Protein AF-U2KR41-F1 (afdb_monomer_lite)

Structure (mmCIF, N/CA/C/O backbone):
data_AF-U2KR41-F1
#
_entry.id   AF-U2KR41-F1
#
loop_
_atom_site.group_PDB
_atom_site.id
_atom_site.type_symbol
_atom_site.label_atom_id
_atom_site.label_alt_id
_atom_site.label_comp_id
_atom_site.label_asym_id
_atom_site.label_entity_id
_atom_site.label_seq_id
_atom_site.pdbx_PDB_ins_code
_atom_site.Cartn_x
_atom_site.Cartn_y
_atom_site.Cartn_z
_atom_site.occupancy
_atom_site.B_iso_or_equiv
_atom_site.auth_seq_id
_atom_site.auth_comp_id
_atom_site.auth_asym_id
_atom_site.auth_atom_id
_atom_site.pdbx_PDB_model_num
ATOM 1 N N . MET A 1 1 ? -25.789 33.180 9.108 1.00 56.44 1 MET A N 1
ATOM 2 C CA . MET A 1 1 ? -25.434 31.740 9.186 1.00 56.44 1 MET A CA 1
ATOM 3 C C . MET A 1 1 ? -26.001 31.156 10.478 1.00 56.44 1 MET A C 1
ATOM 5 O O . MET A 1 1 ? -25.656 31.653 11.543 1.00 56.44 1 MET A O 1
ATOM 9 N N . ASN A 1 2 ? -26.913 30.181 10.396 1.00 76.81 2 ASN A N 1
ATOM 10 C CA . ASN A 1 2 ? -27.717 29.727 11.545 1.00 76.81 2 ASN A CA 1
ATOM 11 C C . ASN A 1 2 ? -26.875 28.940 12.569 1.00 76.81 2 ASN A C 1
ATOM 13 O O . ASN A 1 2 ? -25.966 28.201 12.190 1.00 76.81 2 ASN A O 1
ATOM 17 N N . SER A 1 3 ? -27.207 29.056 13.859 1.00 78.88 3 SER A N 1
ATOM 18 C CA . SER A 1 3 ? -26.474 28.442 14.986 1.00 78.88 3 SER A CA 1
ATOM 19 C C . SER A 1 3 ? -26.302 26.921 14.864 1.00 78.88 3 SER A C 1
ATOM 21 O O . SER A 1 3 ? -25.253 26.387 15.220 1.00 78.88 3 SER A O 1
ATOM 23 N N . ARG A 1 4 ? -27.288 26.227 14.279 1.00 77.62 4 ARG A N 1
ATOM 24 C CA . ARG A 1 4 ? -27.205 24.788 13.968 1.00 77.62 4 ARG A CA 1
ATOM 25 C C . ARG A 1 4 ? -26.111 24.460 12.949 1.00 77.62 4 ARG A C 1
ATOM 27 O O . ARG A 1 4 ? -25.365 23.516 13.170 1.00 77.62 4 ARG A O 1
ATOM 34 N N . LYS A 1 5 ? -25.969 25.267 11.889 1.00 78.00 5 LYS A N 1
ATOM 35 C CA . LYS A 1 5 ? -24.927 25.074 10.864 1.00 78.00 5 LYS A CA 1
ATOM 36 C C . LYS A 1 5 ? -23.522 25.315 11.431 1.00 78.00 5 LYS A C 1
ATOM 38 O O . LYS A 1 5 ? -22.592 24.609 11.075 1.00 78.00 5 LYS A O 1
ATOM 43 N N . LYS A 1 6 ? -23.364 26.271 12.357 1.00 84.44 6 LYS A N 1
ATOM 44 C CA . LYS A 1 6 ? -22.081 26.489 13.053 1.00 84.44 6 LYS A CA 1
ATOM 45 C C . LYS A 1 6 ? -21.693 25.299 13.937 1.00 84.44 6 LYS A C 1
ATOM 47 O O . LYS A 1 6 ? -20.549 24.866 13.891 1.00 84.44 6 LYS A O 1
ATOM 52 N N . LYS A 1 7 ? -22.644 24.737 14.697 1.00 85.31 7 LYS A N 1
ATOM 53 C CA . LYS A 1 7 ? -22.395 23.543 15.525 1.00 85.31 7 LYS A CA 1
ATOM 54 C C . LYS A 1 7 ? -22.024 22.318 14.690 1.00 85.31 7 LYS A C 1
ATOM 56 O O . LYS A 1 7 ? -21.086 21.622 15.056 1.00 85.31 7 LYS A O 1
ATOM 61 N N . SER A 1 8 ? -22.713 22.080 13.572 1.00 84.81 8 SER A N 1
ATOM 62 C CA . SER A 1 8 ? -22.397 20.942 12.702 1.00 84.81 8 SER A CA 1
ATOM 63 C C . SER A 1 8 ? -21.012 21.070 12.066 1.00 84.81 8 SER A C 1
ATOM 65 O O . SER A 1 8 ? -20.288 20.088 12.011 1.00 84.81 8 SER A O 1
ATOM 67 N N . ILE A 1 9 ? -20.618 22.275 11.634 1.00 88.50 9 ILE A N 1
ATOM 68 C CA . ILE A 1 9 ? -19.279 22.523 11.075 1.00 88.50 9 ILE A CA 1
ATOM 69 C C . ILE A 1 9 ? -18.195 22.299 12.136 1.00 88.50 9 ILE A C 1
ATOM 71 O O . ILE A 1 9 ? -17.201 21.645 11.843 1.00 88.50 9 ILE A O 1
ATOM 75 N N . HIS A 1 10 ? -18.399 22.774 13.370 1.00 88.62 10 HIS A N 1
ATOM 76 C CA . HIS A 1 10 ? -17.450 22.526 14.459 1.00 88.62 10 HIS A CA 1
ATOM 77 C C . HIS A 1 10 ? -17.322 21.041 14.804 1.00 88.62 10 HIS A C 1
ATOM 79 O O . HIS A 1 10 ? -16.208 20.556 14.931 1.00 88.62 10 HIS A O 1
ATOM 85 N N . GLN A 1 11 ? -18.430 20.299 14.870 1.00 90.50 11 GLN A N 1
ATOM 86 C CA . GLN A 1 11 ? -18.380 18.850 15.097 1.00 90.50 11 GLN A CA 1
ATOM 87 C C . GLN A 1 11 ? -17.637 18.106 13.984 1.00 90.50 11 GLN A C 1
ATOM 89 O O . GLN A 1 11 ? -16.930 17.139 14.256 1.00 90.50 11 GLN A O 1
ATOM 94 N N . LEU A 1 12 ? -17.787 18.553 12.736 1.00 88.94 12 LEU A N 1
ATOM 95 C CA . LEU A 1 12 ? -17.092 17.959 11.599 1.00 88.94 12 LEU A CA 1
ATOM 96 C C . LEU A 1 12 ? -15.591 18.275 11.641 1.00 88.94 12 LEU A C 1
ATOM 98 O O . LEU A 1 12 ? -14.780 17.377 11.443 1.00 88.94 12 LEU A O 1
ATOM 102 N N . ALA A 1 13 ? -15.227 19.518 11.966 1.00 88.81 13 ALA A N 1
ATOM 103 C CA . ALA A 1 13 ? -13.838 19.935 12.148 1.00 88.81 13 ALA A CA 1
ATOM 104 C C . ALA A 1 13 ? -13.157 19.180 13.303 1.00 88.81 13 ALA A C 1
ATOM 106 O O . ALA A 1 13 ? -12.063 18.652 13.121 1.00 88.81 13 ALA A O 1
ATOM 107 N N . ASP A 1 14 ? -13.831 19.044 14.449 1.00 91.69 14 ASP A N 1
ATOM 108 C CA . ASP A 1 14 ? -13.336 18.265 15.590 1.00 91.69 14 ASP A CA 1
ATOM 109 C C . ASP A 1 14 ? -13.194 16.779 15.235 1.00 91.69 14 ASP A C 1
ATOM 111 O O . ASP A 1 14 ? -12.211 16.139 15.604 1.00 91.69 14 ASP A O 1
ATOM 115 N N . GLY A 1 15 ? -14.149 16.221 14.485 1.00 88.44 15 GLY A N 1
ATOM 116 C CA . GLY A 1 15 ? -14.084 14.840 14.008 1.00 88.44 15 GLY A CA 1
ATOM 117 C C . GLY A 1 15 ? -12.906 14.592 13.062 1.00 88.44 15 GLY A C 1
ATOM 118 O O . GLY A 1 15 ? -12.243 13.560 13.174 1.00 88.44 15 GLY A O 1
ATOM 119 N N . ILE A 1 16 ? -12.616 15.544 12.168 1.00 85.81 16 ILE A N 1
ATOM 120 C CA . ILE A 1 16 ? -11.460 15.491 11.263 1.00 85.81 16 ILE A CA 1
ATOM 121 C C . ILE A 1 16 ? -10.156 15.584 12.061 1.00 85.81 16 ILE A C 1
ATOM 123 O O . ILE A 1 16 ? -9.289 14.731 11.885 1.00 85.81 16 ILE A O 1
ATOM 127 N N . LEU A 1 17 ? -10.042 16.534 12.994 1.00 83.25 17 LEU A N 1
ATOM 128 C CA . LEU A 1 17 ? -8.863 16.677 13.855 1.00 83.25 17 LEU A CA 1
ATOM 129 C C . LEU A 1 17 ? -8.591 15.401 14.661 1.00 83.25 17 LEU A C 1
ATOM 131 O O . LEU A 1 17 ? -7.480 14.881 14.647 1.00 83.25 17 LEU A O 1
ATOM 135 N N . GLN A 1 18 ? -9.620 14.823 15.286 1.00 82.12 18 GLN A N 1
ATOM 136 C CA . GLN A 1 18 ? -9.486 13.563 16.023 1.00 82.12 18 GLN A CA 1
ATOM 137 C C . GLN A 1 18 ? -9.100 12.380 15.126 1.00 82.12 18 GLN A C 1
ATOM 139 O O . GLN A 1 18 ? -8.439 11.445 15.583 1.00 82.12 18 GLN A O 1
ATOM 144 N N . PHE A 1 19 ? -9.545 12.370 13.870 1.00 78.94 19 PHE A N 1
ATOM 145 C CA . PHE A 1 19 ? -9.177 11.340 12.903 1.00 78.94 19 PHE A CA 1
ATOM 146 C C . PHE A 1 19 ? -7.715 11.478 12.460 1.00 78.94 19 PHE A C 1
ATOM 148 O O . PHE A 1 19 ? -6.989 10.481 12.424 1.00 78.94 19 PHE A 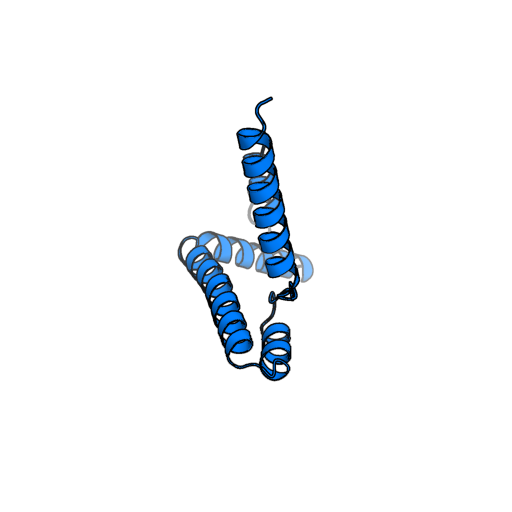O 1
ATOM 155 N N . GLU A 1 20 ? -7.265 12.700 12.181 1.00 71.81 20 GLU A N 1
ATOM 156 C CA . GLU A 1 20 ? -5.875 12.997 11.835 1.00 71.81 20 GLU A CA 1
ATOM 157 C C . GLU A 1 20 ? -4.919 12.726 12.998 1.00 71.81 20 GLU A C 1
ATOM 159 O O . GLU A 1 20 ? -3.889 12.084 12.799 1.00 71.81 20 GLU A O 1
ATOM 164 N N . ASP A 1 21 ? -5.272 13.111 14.224 1.00 71.38 21 ASP A N 1
ATOM 165 C CA . ASP A 1 21 ? -4.457 12.830 15.410 1.00 71.38 21 ASP A CA 1
ATOM 166 C C . ASP A 1 21 ? -4.359 11.327 15.691 1.00 71.38 21 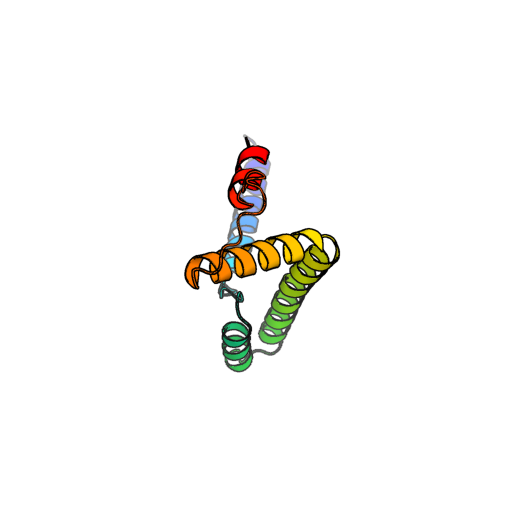ASP A C 1
ATOM 168 O O . ASP A 1 21 ? -3.291 10.821 16.042 1.00 71.38 21 ASP A O 1
ATOM 172 N N . LYS A 1 22 ? -5.429 10.560 15.444 1.00 65.50 22 LYS A N 1
ATOM 173 C CA . LYS A 1 22 ? -5.371 9.090 15.492 1.00 65.50 22 LYS A CA 1
ATOM 174 C C . LYS A 1 22 ? -4.441 8.517 14.423 1.00 65.50 22 LYS A C 1
ATOM 176 O O . LYS A 1 22 ? -3.715 7.572 14.730 1.00 65.50 22 LYS A O 1
ATOM 181 N N . ARG A 1 23 ? -4.413 9.085 13.210 1.00 60.03 23 ARG A N 1
ATOM 182 C CA . ARG A 1 23 ? -3.437 8.698 12.174 1.00 60.03 23 ARG A CA 1
ATOM 183 C C . ARG A 1 23 ? -2.001 9.052 12.554 1.00 60.03 23 ARG A C 1
ATOM 185 O O . ARG A 1 23 ? -1.115 8.278 12.230 1.00 60.03 23 ARG A O 1
ATOM 192 N N . LYS A 1 24 ? -1.773 10.169 13.250 1.00 56.91 24 LYS A N 1
ATOM 193 C CA . LYS A 1 24 ? -0.448 10.564 13.763 1.00 56.91 24 LYS A CA 1
ATOM 194 C C . LYS A 1 24 ? 0.000 9.722 14.967 1.00 56.91 24 LYS A C 1
ATOM 196 O O . LYS A 1 24 ? 1.194 9.569 15.191 1.00 56.91 24 LYS A O 1
ATOM 201 N N . SER A 1 25 ? -0.945 9.179 15.745 1.00 51.03 25 SER A N 1
ATOM 202 C CA . SER A 1 25 ? -0.669 8.346 16.932 1.00 51.03 25 SER A CA 1
ATOM 203 C C . SER A 1 25 ? -0.170 6.936 16.612 1.00 51.03 25 SER A C 1
ATOM 205 O O . SER A 1 25 ? 0.459 6.292 17.452 1.00 51.03 25 SER A O 1
ATOM 207 N N . ILE A 1 26 ? -0.464 6.446 15.407 1.00 54.81 26 ILE A N 1
ATOM 208 C CA . ILE A 1 26 ? 0.261 5.320 14.838 1.00 54.81 26 ILE A CA 1
ATOM 209 C C . ILE A 1 26 ? 1.491 5.981 14.234 1.00 54.81 26 ILE A C 1
ATOM 211 O O . ILE A 1 26 ? 1.314 6.764 13.299 1.00 54.81 26 ILE A O 1
ATOM 215 N N . PRO A 1 27 ? 2.702 5.769 14.778 1.00 52.44 27 PRO A N 1
ATOM 216 C CA . PRO A 1 2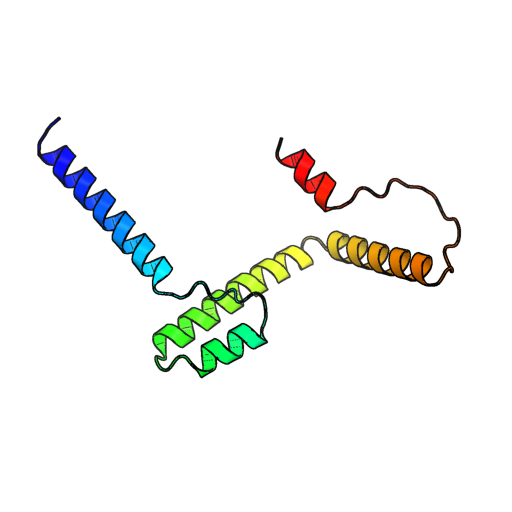7 ? 3.886 6.278 14.114 1.00 52.44 27 PRO A CA 1
ATOM 217 C C . PRO A 1 27 ? 3.779 5.823 12.661 1.00 52.44 27 PRO A C 1
ATOM 219 O O . PRO A 1 27 ? 3.601 4.628 12.407 1.00 52.44 27 PRO A O 1
ATOM 222 N N . GLN A 1 28 ? 3.810 6.777 11.726 1.00 52.44 28 GLN A N 1
ATOM 223 C CA . GLN A 1 28 ? 4.126 6.504 10.330 1.00 52.44 28 GLN A CA 1
ATOM 224 C C . GLN A 1 28 ? 5.565 5.989 10.318 1.00 52.44 28 GLN A C 1
ATOM 226 O O . GLN A 1 28 ? 6.500 6.676 9.940 1.00 52.44 28 GLN A O 1
ATOM 231 N N . ALA A 1 29 ? 5.772 4.809 10.883 1.00 53.25 29 ALA A N 1
ATOM 232 C CA . ALA A 1 29 ? 6.975 4.066 10.683 1.00 53.25 29 ALA A CA 1
ATOM 233 C C . ALA A 1 29 ? 6.856 3.630 9.233 1.00 53.25 29 ALA A C 1
ATOM 235 O O . ALA A 1 29 ? 5.915 2.931 8.840 1.00 53.25 29 ALA A O 1
ATOM 236 N N . ASP A 1 30 ? 7.754 4.165 8.424 1.00 56.44 30 ASP A N 1
ATOM 237 C CA . ASP A 1 30 ? 7.932 3.763 7.048 1.00 56.44 30 ASP A CA 1
ATOM 238 C C . ASP A 1 30 ? 8.313 2.281 7.064 1.00 56.44 30 ASP A C 1
ATOM 240 O O . ASP A 1 30 ? 9.474 1.894 7.164 1.00 56.44 30 ASP A O 1
ATOM 244 N N . PHE A 1 31 ? 7.300 1.415 7.049 1.00 61.94 31 PHE A N 1
ATOM 245 C CA . PHE A 1 31 ? 7.459 -0.032 6.952 1.00 61.94 31 PHE A CA 1
ATOM 246 C C . PHE A 1 31 ? 7.746 -0.438 5.506 1.00 61.94 31 PHE A C 1
ATOM 248 O O . PHE A 1 31 ? 7.121 -1.352 4.973 1.00 61.94 31 PHE A O 1
ATOM 255 N N . THR A 1 32 ? 8.641 0.300 4.855 1.00 62.59 32 THR A N 1
ATOM 256 C CA . THR A 1 32 ? 9.188 -0.015 3.536 1.00 62.59 32 THR A CA 1
ATOM 257 C C . THR A 1 32 ? 10.039 -1.278 3.575 1.00 62.59 32 THR A C 1
ATOM 259 O O . THR A 1 32 ? 10.147 -1.950 2.558 1.00 62.59 32 THR A O 1
ATOM 262 N N . ASP A 1 33 ? 10.596 -1.623 4.741 1.00 70.50 33 ASP A N 1
ATOM 263 C CA . ASP A 1 33 ? 11.428 -2.808 4.928 1.00 70.50 33 ASP A CA 1
ATOM 264 C C . ASP A 1 33 ? 10.936 -3.718 6.069 1.00 70.50 33 ASP A C 1
ATOM 266 O O . ASP A 1 33 ? 10.405 -3.274 7.098 1.00 70.50 33 ASP A O 1
ATOM 270 N N . LEU A 1 34 ? 11.154 -5.022 5.889 1.00 78.56 34 LEU A N 1
ATOM 271 C CA . LEU A 1 34 ? 10.781 -6.076 6.824 1.00 78.56 34 LEU A CA 1
ATOM 272 C C . LEU A 1 34 ? 11.538 -5.952 8.152 1.00 78.56 34 LEU A C 1
ATOM 274 O O . LEU A 1 34 ? 10.959 -6.247 9.200 1.00 78.56 34 LEU A O 1
ATOM 278 N N . GLN A 1 35 ? 12.798 -5.499 8.151 1.00 78.75 35 GLN A N 1
ATOM 279 C CA . GLN A 1 35 ? 13.560 -5.334 9.397 1.00 78.75 35 GLN A CA 1
ATOM 280 C C . GLN A 1 35 ? 13.004 -4.206 10.269 1.00 78.75 35 GLN A C 1
ATOM 282 O O . GLN A 1 35 ? 12.839 -4.364 11.486 1.00 78.75 35 GLN A O 1
ATOM 287 N N . THR A 1 36 ? 12.642 -3.086 9.646 1.00 80.12 36 THR A N 1
ATOM 288 C CA . THR A 1 36 ? 11.980 -1.958 10.314 1.00 80.12 36 THR A CA 1
ATOM 289 C C . THR A 1 36 ? 10.620 -2.377 10.873 1.00 80.12 36 THR A C 1
ATOM 291 O O . THR A 1 36 ? 10.269 -2.024 12.000 1.00 80.12 36 THR A O 1
ATOM 294 N N . PHE A 1 37 ? 9.871 -3.209 10.144 1.00 83.62 37 PHE A N 1
ATOM 295 C CA . PHE A 1 37 ? 8.629 -3.787 10.653 1.00 83.62 37 PHE A CA 1
ATOM 296 C C . PHE A 1 37 ? 8.855 -4.735 11.837 1.00 83.62 37 PHE A C 1
ATOM 298 O O . PHE A 1 37 ? 8.188 -4.594 12.861 1.00 83.62 37 PHE A O 1
ATOM 305 N N . LEU A 1 38 ? 9.792 -5.680 11.732 1.00 82.06 38 LEU A N 1
ATOM 306 C CA . LEU A 1 38 ? 10.078 -6.667 12.779 1.00 82.06 38 LEU A CA 1
ATOM 307 C C . LEU A 1 38 ? 10.505 -5.999 14.083 1.00 82.06 38 LEU A C 1
ATOM 309 O O . LEU A 1 38 ? 9.984 -6.335 15.147 1.00 82.06 38 LEU A O 1
ATOM 313 N N . SER A 1 39 ? 11.412 -5.027 14.005 1.00 82.88 39 SER A N 1
ATOM 314 C CA . SER A 1 39 ? 11.849 -4.268 15.177 1.00 82.88 39 SER A CA 1
ATOM 315 C C . SER A 1 39 ? 10.674 -3.535 15.834 1.00 82.88 39 SER A C 1
ATOM 317 O O . SER A 1 39 ? 10.460 -3.679 17.037 1.00 82.88 39 SER A O 1
ATOM 319 N N . ALA A 1 40 ? 9.836 -2.836 15.066 1.00 82.00 40 ALA A N 1
ATOM 320 C CA . ALA A 1 40 ? 8.650 -2.165 15.598 1.00 82.00 40 ALA A CA 1
ATOM 321 C C . ALA A 1 40 ? 7.612 -3.146 16.176 1.00 82.00 40 ALA A C 1
ATOM 323 O O . ALA A 1 40 ? 7.038 -2.897 17.237 1.00 82.00 40 ALA A O 1
ATOM 324 N N . TYR A 1 41 ? 7.389 -4.283 15.518 1.00 84.62 41 TYR A N 1
ATOM 325 C CA . TYR A 1 41 ? 6.445 -5.317 15.940 1.00 84.62 41 TYR A CA 1
ATOM 326 C C . TYR A 1 41 ? 6.848 -5.950 17.278 1.00 84.62 41 TYR A C 1
ATOM 328 O O . TYR A 1 41 ? 6.006 -6.111 18.167 1.00 84.62 41 TYR A O 1
ATOM 336 N N . LEU A 1 42 ? 8.136 -6.270 17.439 1.00 85.50 42 LEU A N 1
ATOM 337 C CA . LEU A 1 42 ? 8.698 -6.834 18.668 1.00 85.50 42 LEU A CA 1
ATOM 338 C C . LEU A 1 42 ? 8.726 -5.809 19.808 1.00 85.50 42 LEU A C 1
ATOM 340 O O . LEU A 1 42 ? 8.416 -6.157 20.947 1.00 85.50 42 LEU A O 1
ATOM 344 N N . ASN A 1 43 ? 9.007 -4.543 19.490 1.00 86.56 43 ASN A N 1
ATOM 345 C CA . ASN A 1 43 ? 9.059 -3.450 20.462 1.00 86.56 43 ASN A CA 1
ATOM 346 C C . ASN A 1 43 ? 7.678 -2.882 20.831 1.00 86.56 43 ASN A C 1
ATOM 348 O O . ASN A 1 43 ? 7.580 -2.057 21.736 1.00 86.56 43 ASN A O 1
ATOM 352 N N . THR A 1 44 ? 6.594 -3.315 20.176 1.00 87.06 44 THR A N 1
ATOM 353 C CA . THR A 1 44 ? 5.228 -2.894 20.523 1.00 87.06 44 THR A CA 1
ATOM 354 C C . THR A 1 44 ? 4.652 -3.805 21.616 1.00 87.06 44 THR A C 1
ATOM 356 O O . THR A 1 44 ? 4.319 -4.962 21.329 1.00 87.06 44 THR A O 1
ATOM 359 N N . PRO A 1 45 ? 4.459 -3.321 22.860 1.00 79.56 45 PRO A N 1
ATOM 360 C CA . PRO A 1 45 ? 4.003 -4.159 23.973 1.00 79.56 45 PRO A CA 1
ATOM 361 C C . PRO A 1 45 ? 2.523 -4.543 23.856 1.00 79.56 45 PRO A C 1
ATOM 363 O O . PRO A 1 45 ? 2.120 -5.619 24.286 1.00 79.56 45 PRO A O 1
ATOM 366 N N . GLU A 1 46 ? 1.699 -3.688 23.245 1.00 88.69 46 GLU A N 1
ATOM 367 C CA . GLU A 1 46 ? 0.257 -3.904 23.151 1.00 88.69 46 GLU A CA 1
ATOM 368 C C . GLU A 1 46 ? -0.125 -4.857 22.001 1.00 88.69 46 GLU A C 1
ATOM 370 O O . GLU A 1 46 ? 0.084 -4.522 20.828 1.00 88.69 46 GLU A O 1
ATOM 375 N N . PRO A 1 47 ? -0.813 -5.982 22.285 1.00 85.81 47 PRO A N 1
ATOM 376 C CA . PRO A 1 47 ? -1.203 -6.957 21.262 1.00 85.81 47 PRO A CA 1
ATOM 377 C C . PRO A 1 47 ? -2.115 -6.375 20.177 1.00 85.81 47 PRO A C 1
ATOM 379 O O . PRO A 1 47 ? -2.000 -6.716 19.002 1.00 85.81 47 PRO A O 1
ATOM 382 N N . LYS A 1 48 ? -3.019 -5.458 20.552 1.00 84.50 48 LYS A N 1
ATOM 383 C CA . LYS A 1 48 ? -3.943 -4.811 19.606 1.00 84.50 48 LYS A CA 1
ATOM 384 C C . LYS A 1 48 ? -3.209 -3.917 18.605 1.00 84.50 48 LYS A C 1
ATOM 386 O O . LYS A 1 48 ? -3.554 -3.925 17.427 1.00 84.50 48 LYS A O 1
ATOM 391 N N . LYS A 1 49 ? -2.201 -3.165 19.058 1.00 83.25 49 LYS A N 1
ATOM 392 C CA . LYS A 1 49 ? -1.360 -2.327 18.188 1.00 83.25 49 LYS A CA 1
ATOM 393 C C . LYS A 1 49 ? -0.464 -3.191 17.303 1.00 83.25 49 LYS A C 1
ATOM 395 O O . LYS A 1 49 ? -0.393 -2.957 16.104 1.00 83.25 49 LYS A O 1
ATOM 400 N N . ARG A 1 50 ? 0.110 -4.253 17.872 1.00 85.25 50 ARG A N 1
ATOM 401 C CA . ARG A 1 50 ? 0.921 -5.241 17.157 1.00 85.25 50 ARG A CA 1
ATOM 402 C C . ARG A 1 50 ? 0.150 -5.913 16.007 1.00 85.25 50 ARG A C 1
ATOM 404 O O . ARG A 1 50 ? 0.669 -6.020 14.900 1.00 85.25 50 ARG A O 1
ATOM 411 N N . LYS A 1 51 ? -1.115 -6.288 16.236 1.00 85.44 51 LYS A N 1
ATOM 412 C CA . LYS A 1 51 ? -1.995 -6.853 15.199 1.00 85.44 51 LYS A CA 1
ATOM 413 C C . LYS A 1 51 ? -2.281 -5.863 14.065 1.00 85.44 51 LYS A C 1
ATOM 415 O O . LYS A 1 51 ? -2.174 -6.239 12.905 1.00 85.44 51 LYS A O 1
ATOM 420 N N . LYS A 1 52 ? -2.581 -4.600 14.394 1.00 85.69 52 LYS A N 1
ATOM 421 C CA . LYS A 1 52 ? -2.775 -3.544 13.385 1.00 85.69 52 LYS A CA 1
ATOM 422 C C . LYS A 1 52 ? -1.528 -3.338 12.525 1.00 85.69 52 LYS A C 1
ATOM 424 O O . LYS A 1 52 ? -1.650 -3.228 11.313 1.00 85.69 52 LYS A O 1
ATOM 429 N N . LEU A 1 53 ? -0.346 -3.356 13.144 1.00 83.88 53 LEU A N 1
ATOM 430 C CA . LEU A 1 53 ? 0.929 -3.252 12.435 1.00 83.88 53 LEU A CA 1
ATOM 431 C C . LEU A 1 53 ? 1.085 -4.361 11.390 1.00 83.88 53 LEU A C 1
ATOM 433 O O . LEU A 1 53 ? 1.423 -4.092 10.243 1.00 83.88 53 LEU A O 1
ATOM 437 N N . ALA A 1 54 ? 0.818 -5.609 11.786 1.00 82.62 54 ALA A N 1
ATOM 438 C CA . ALA A 1 54 ? 0.920 -6.757 10.889 1.00 82.62 54 ALA A CA 1
ATOM 439 C C . ALA A 1 54 ? -0.106 -6.712 9.752 1.00 82.62 54 ALA A C 1
ATOM 441 O O . ALA A 1 54 ? 0.220 -7.070 8.622 1.00 82.62 54 ALA A O 1
ATOM 442 N N . GLU A 1 55 ? -1.333 -6.268 10.032 1.00 85.12 55 GLU A N 1
ATOM 443 C CA . GLU A 1 55 ? -2.372 -6.113 9.011 1.00 85.12 55 GLU A CA 1
ATOM 444 C C . GLU A 1 55 ? -2.001 -5.039 7.982 1.00 85.12 55 GLU A C 1
ATOM 446 O O . GLU A 1 55 ? -2.121 -5.290 6.783 1.00 85.12 55 GLU A O 1
ATOM 451 N N . GLU A 1 56 ? -1.494 -3.882 8.418 1.00 83.25 56 GLU A N 1
ATOM 452 C CA . GLU A 1 56 ? -1.040 -2.832 7.499 1.00 83.25 56 GLU A CA 1
ATOM 453 C C . GLU A 1 56 ? 0.185 -3.259 6.685 1.00 83.25 56 GLU A C 1
ATOM 455 O O . GLU A 1 56 ? 0.207 -3.054 5.469 1.00 83.25 56 GLU A O 1
ATOM 460 N N . PHE A 1 57 ? 1.167 -3.903 7.326 1.00 82.75 57 PHE A N 1
ATOM 461 C CA . PHE A 1 57 ? 2.348 -4.431 6.645 1.00 82.75 57 PHE A CA 1
ATOM 462 C C . PHE A 1 57 ? 1.950 -5.437 5.564 1.00 82.75 57 PHE A C 1
ATOM 464 O O . PHE A 1 57 ? 2.319 -5.279 4.402 1.00 82.75 57 PHE A O 1
ATOM 471 N N . ARG A 1 58 ? 1.121 -6.427 5.916 1.00 82.88 58 ARG A N 1
ATOM 472 C CA . ARG A 1 58 ? 0.610 -7.423 4.970 1.00 82.88 58 ARG A CA 1
ATOM 473 C C . ARG A 1 58 ? -0.152 -6.764 3.825 1.00 82.88 58 ARG A C 1
ATOM 475 O O . ARG A 1 58 ? 0.067 -7.137 2.681 1.00 82.88 58 ARG A O 1
ATOM 482 N N . LYS A 1 59 ? -1.042 -5.812 4.115 1.00 82.88 59 LYS A N 1
ATOM 483 C CA . LYS A 1 59 ? -1.870 -5.166 3.092 1.00 82.88 59 LYS A CA 1
ATOM 484 C C . LYS A 1 59 ? -1.012 -4.455 2.042 1.00 82.88 59 LYS A C 1
ATOM 486 O O . LYS A 1 59 ? -1.180 -4.737 0.863 1.00 82.88 59 LYS A O 1
ATOM 491 N N . ARG A 1 60 ? -0.047 -3.626 2.459 1.00 76.50 60 ARG A N 1
ATOM 492 C CA . ARG A 1 60 ? 0.850 -2.923 1.520 1.00 76.50 60 ARG A CA 1
ATOM 493 C C . ARG A 1 60 ? 1.679 -3.879 0.662 1.00 76.50 60 ARG A C 1
ATOM 495 O O . ARG A 1 60 ? 1.818 -3.661 -0.535 1.00 76.50 60 ARG A O 1
ATOM 502 N N . HIS A 1 61 ? 2.214 -4.942 1.261 1.00 78.88 61 HIS A N 1
ATOM 503 C CA . HIS A 1 61 ? 3.060 -5.893 0.534 1.00 78.88 61 HIS A CA 1
ATOM 504 C C . HIS A 1 61 ? 2.250 -6.793 -0.406 1.00 78.88 61 HIS A C 1
ATOM 506 O O . HIS A 1 61 ? 2.741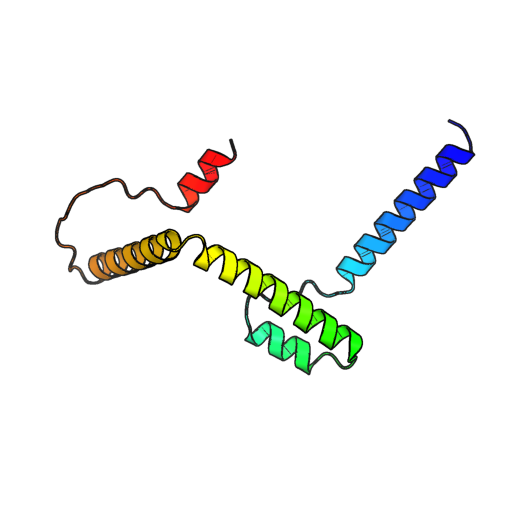 -7.153 -1.470 1.00 78.88 61 HIS A O 1
ATOM 512 N N . MET A 1 62 ? 1.005 -7.120 -0.050 1.00 77.44 62 MET A N 1
ATOM 513 C CA . MET A 1 62 ? 0.091 -7.838 -0.942 1.00 77.44 62 MET A CA 1
ATOM 514 C C . MET A 1 62 ? -0.374 -6.964 -2.109 1.00 77.44 62 MET A C 1
ATOM 516 O O . MET A 1 62 ? -0.402 -7.4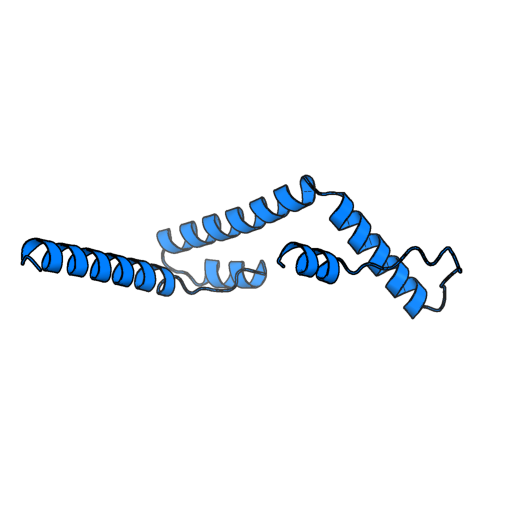52 -3.228 1.00 77.44 62 MET A O 1
ATOM 520 N N . GLU A 1 63 ? -0.675 -5.682 -1.879 1.00 77.00 63 GLU A N 1
ATOM 521 C CA . GLU A 1 63 ? -1.023 -4.741 -2.956 1.00 77.00 63 GLU A CA 1
ATOM 522 C C . GLU A 1 63 ? 0.128 -4.594 -3.962 1.00 77.00 63 GLU A C 1
ATOM 524 O O . GLU A 1 63 ? -0.092 -4.666 -5.169 1.00 77.00 63 GLU A O 1
ATOM 529 N N . LEU A 1 64 ? 1.369 -4.467 -3.477 1.00 76.31 64 LEU A N 1
ATOM 530 C CA . LEU A 1 64 ? 2.550 -4.444 -4.341 1.00 76.31 64 LEU A CA 1
ATOM 531 C C . LEU A 1 64 ? 2.742 -5.775 -5.082 1.00 76.31 64 LEU A C 1
ATOM 533 O O . LEU A 1 64 ? 3.027 -5.774 -6.276 1.00 76.31 64 LEU A O 1
ATOM 537 N N . TYR A 1 65 ? 2.571 -6.907 -4.396 1.00 76.56 65 TYR A N 1
ATOM 538 C CA . TYR A 1 65 ? 2.672 -8.231 -5.011 1.00 76.56 65 TYR A CA 1
ATOM 539 C C . TYR A 1 65 ? 1.642 -8.423 -6.131 1.00 76.56 65 TYR A C 1
ATOM 541 O O . TYR A 1 65 ? 2.006 -8.826 -7.232 1.00 76.56 65 TYR A O 1
ATOM 549 N N . GLU A 1 66 ? 0.376 -8.088 -5.884 1.00 80.31 66 GLU A N 1
ATOM 550 C CA . GLU A 1 66 ? -0.701 -8.174 -6.875 1.00 80.31 66 GLU A CA 1
ATOM 551 C C . GLU A 1 66 ? -0.461 -7.214 -8.051 1.00 80.31 66 GLU A C 1
ATOM 553 O O . GLU A 1 66 ? -0.678 -7.576 -9.212 1.00 80.31 66 GLU A O 1
ATOM 558 N N . PHE A 1 67 ? 0.052 -6.011 -7.781 1.00 78.62 67 PHE A N 1
ATOM 559 C CA . PHE A 1 67 ? 0.445 -5.055 -8.816 1.00 78.62 67 PHE A CA 1
ATOM 560 C C . PHE A 1 67 ? 1.574 -5.598 -9.704 1.00 78.62 67 PHE A C 1
ATOM 562 O O . PHE A 1 67 ? 1.475 -5.555 -10.929 1.00 78.62 67 PHE A O 1
ATOM 569 N N . LEU A 1 68 ? 2.623 -6.166 -9.109 1.00 77.31 68 LEU A N 1
ATOM 570 C CA . LEU A 1 68 ? 3.733 -6.767 -9.850 1.00 77.31 68 LEU A CA 1
ATOM 571 C C . LEU A 1 68 ? 3.296 -8.020 -10.621 1.00 77.31 68 LEU A C 1
ATOM 573 O O . LEU A 1 68 ? 3.708 -8.220 -11.762 1.00 77.31 68 LEU A O 1
ATOM 577 N N . GLN A 1 69 ? 2.418 -8.839 -10.038 1.00 76.38 69 GLN A N 1
ATOM 578 C CA . GLN A 1 69 ? 1.873 -10.030 -10.687 1.00 76.38 69 GLN A CA 1
ATOM 579 C C . GLN A 1 69 ? 0.981 -9.681 -11.888 1.00 76.38 69 GLN A C 1
ATOM 581 O O . GLN A 1 69 ? 1.015 -10.379 -12.900 1.00 76.38 69 GLN A O 1
ATOM 586 N N . SER A 1 70 ? 0.192 -8.607 -11.795 1.00 83.50 70 SER A N 1
ATOM 587 C CA . SER A 1 70 ? -0.639 -8.117 -12.905 1.00 83.50 70 SER A CA 1
ATOM 588 C C . SER A 1 70 ? 0.160 -7.383 -13.984 1.00 83.50 70 SER A C 1
ATOM 590 O O . SER A 1 70 ? -0.320 -7.270 -15.111 1.00 83.50 70 SER A O 1
ATOM 592 N N . ASN A 1 71 ? 1.384 -6.941 -13.678 1.00 82.81 71 ASN A N 1
ATOM 593 C CA . ASN A 1 71 ? 2.250 -6.202 -14.596 1.00 82.81 71 ASN A CA 1
ATOM 594 C C . ASN A 1 71 ? 3.640 -6.860 -14.716 1.00 82.81 71 ASN A C 1
ATOM 596 O O . ASN A 1 71 ? 4.653 -6.244 -14.372 1.00 82.81 71 ASN A O 1
ATOM 600 N N . PRO A 1 72 ? 3.727 -8.097 -15.246 1.00 77.31 72 PRO A N 1
ATOM 601 C CA . PRO A 1 72 ? 4.993 -8.829 -15.357 1.00 77.31 72 PRO A CA 1
ATOM 602 C C . PRO A 1 72 ? 6.020 -8.127 -16.261 1.00 77.31 72 PRO A C 1
ATOM 604 O O . PRO A 1 72 ? 7.226 -8.337 -16.119 1.00 77.31 72 PRO A O 1
ATOM 607 N N . GLU A 1 73 ? 5.558 -7.265 -17.168 1.00 78.19 73 GLU A N 1
ATOM 608 C CA . GLU A 1 73 ? 6.414 -6.462 -18.041 1.00 78.19 73 GLU A CA 1
ATOM 609 C C . GLU A 1 73 ? 7.249 -5.428 -17.268 1.00 78.19 73 GLU A C 1
ATOM 611 O O . GLU A 1 73 ? 8.344 -5.094 -17.710 1.00 78.19 73 GLU A O 1
ATOM 616 N N . LEU A 1 74 ? 6.806 -4.977 -16.085 1.00 77.75 74 LEU A N 1
ATOM 617 C CA . LEU A 1 74 ? 7.593 -4.071 -15.238 1.00 77.75 74 LEU A CA 1
ATOM 618 C C . LEU A 1 74 ? 8.851 -4.760 -14.695 1.00 77.75 74 LEU A C 1
ATOM 620 O O . LEU A 1 74 ? 9.939 -4.196 -14.765 1.00 77.75 74 LEU A O 1
ATOM 624 N N . ILE A 1 75 ? 8.718 -6.011 -14.240 1.00 73.06 75 ILE A N 1
ATOM 625 C CA . ILE A 1 75 ? 9.850 -6.820 -13.761 1.00 73.06 75 ILE A CA 1
ATOM 626 C C . ILE A 1 75 ? 10.813 -7.119 -14.915 1.00 73.06 75 ILE A C 1
ATOM 628 O O . ILE A 1 75 ? 12.033 -7.047 -14.754 1.00 73.06 75 ILE A O 1
ATOM 632 N N . ARG A 1 76 ? 10.277 -7.439 -16.101 1.00 70.94 76 ARG A N 1
ATOM 633 C CA . ARG A 1 76 ? 11.086 -7.672 -17.309 1.00 70.94 76 ARG A CA 1
ATOM 634 C C . ARG A 1 76 ? 11.847 -6.419 -17.732 1.00 70.94 76 ARG A C 1
ATOM 636 O O . ARG A 1 76 ? 13.027 -6.525 -18.054 1.00 70.94 76 ARG A O 1
ATOM 643 N N . ALA A 1 77 ? 11.198 -5.255 -17.704 1.00 67.38 77 ALA A N 1
ATOM 644 C CA . ALA A 1 77 ? 11.822 -3.976 -18.020 1.00 67.38 77 ALA A CA 1
ATOM 645 C C . ALA A 1 77 ? 12.945 -3.640 -17.030 1.00 67.38 77 ALA A C 1
ATOM 647 O O . ALA A 1 77 ? 14.048 -3.327 -17.468 1.00 67.38 77 ALA A O 1
ATOM 648 N N . GLU A 1 78 ? 12.709 -3.780 -15.721 1.00 66.69 78 GLU A N 1
ATOM 649 C CA . GLU A 1 78 ? 13.735 -3.567 -14.692 1.00 66.69 78 GLU A CA 1
ATOM 650 C C . GLU A 1 78 ? 14.917 -4.528 -14.867 1.00 66.69 78 GLU A C 1
ATOM 652 O O . GLU A 1 78 ? 16.059 -4.088 -14.944 1.00 66.69 78 GLU A O 1
ATOM 657 N N . THR A 1 79 ? 14.652 -5.826 -15.047 1.00 69.38 79 THR A N 1
ATOM 658 C CA . THR A 1 79 ? 15.703 -6.841 -15.242 1.00 69.38 79 THR A CA 1
ATOM 659 C C . THR A 1 79 ? 16.530 -6.560 -16.498 1.00 69.38 79 THR A C 1
ATOM 661 O O . THR A 1 79 ? 17.754 -6.680 -16.468 1.00 69.38 79 THR A O 1
ATOM 664 N N . LYS A 1 80 ? 15.883 -6.152 -17.601 1.00 64.31 80 LYS A N 1
ATOM 665 C CA . LYS A 1 80 ? 16.574 -5.766 -18.839 1.00 64.31 80 LYS A CA 1
ATOM 666 C C . LYS A 1 80 ? 17.427 -4.516 -18.616 1.00 64.31 80 LYS A C 1
ATOM 668 O O . LYS A 1 80 ? 18.582 -4.516 -19.017 1.00 64.31 80 LYS A O 1
ATOM 673 N N . ILE A 1 81 ? 16.911 -3.503 -17.914 1.00 60.94 81 ILE A N 1
ATOM 674 C CA . ILE A 1 81 ? 17.666 -2.292 -17.559 1.00 60.94 81 ILE A CA 1
ATOM 675 C C . ILE A 1 81 ? 18.879 -2.641 -16.695 1.00 60.94 81 ILE A C 1
ATOM 677 O O . ILE A 1 81 ? 19.978 -2.212 -17.023 1.00 60.94 81 ILE A O 1
ATOM 681 N N . THR A 1 82 ? 18.727 -3.435 -15.630 1.00 65.25 82 THR A N 1
ATOM 682 C CA . THR A 1 82 ? 19.847 -3.827 -14.760 1.00 65.25 82 THR A CA 1
ATOM 683 C C . THR A 1 82 ? 20.892 -4.633 -15.525 1.00 65.25 82 THR A C 1
ATOM 685 O O . THR A 1 82 ? 22.081 -4.364 -15.382 1.00 65.25 82 THR A O 1
ATOM 688 N N . ALA A 1 83 ? 20.468 -5.572 -16.376 1.00 64.56 83 ALA A N 1
ATOM 689 C CA . ALA A 1 83 ? 21.373 -6.356 -17.210 1.00 64.56 83 ALA A CA 1
ATOM 690 C C . ALA A 1 83 ? 22.132 -5.477 -18.217 1.00 64.56 83 ALA A C 1
ATOM 692 O O . ALA A 1 83 ? 23.348 -5.601 -18.332 1.00 64.56 83 ALA A O 1
ATOM 693 N N . THR A 1 84 ? 21.450 -4.549 -18.894 1.00 58.78 84 THR A N 1
ATOM 694 C CA . THR A 1 84 ? 22.077 -3.597 -19.822 1.00 58.78 84 THR A CA 1
ATOM 695 C C . THR A 1 84 ? 23.006 -2.626 -19.092 1.00 58.78 84 THR A C 1
ATOM 697 O O . THR A 1 84 ? 24.107 -2.371 -19.567 1.00 58.78 84 THR A O 1
ATOM 700 N N . LEU A 1 85 ? 22.623 -2.126 -17.914 1.00 56.50 85 LEU A N 1
ATOM 701 C CA . LEU A 1 85 ? 23.461 -1.247 -17.096 1.00 56.50 85 LEU A CA 1
ATOM 702 C C . LEU A 1 85 ? 24.716 -1.982 -16.609 1.00 56.50 85 LEU A C 1
ATOM 704 O O . LEU A 1 85 ? 25.808 -1.422 -16.622 1.00 56.50 85 LEU A O 1
ATOM 708 N N . GLN A 1 86 ? 24.571 -3.247 -16.215 1.00 64.62 86 GLN A N 1
ATOM 709 C CA . GLN A 1 86 ? 25.676 -4.096 -15.786 1.00 64.62 86 GLN A CA 1
ATOM 710 C C . GLN A 1 86 ? 26.594 -4.470 -16.957 1.00 64.62 86 GLN A C 1
ATOM 712 O O . GLN A 1 86 ? 27.806 -4.463 -16.775 1.00 64.62 86 GLN A O 1
ATOM 717 N N . ALA A 1 87 ? 26.046 -4.731 -18.150 1.00 61.38 87 ALA A N 1
ATOM 718 C CA . ALA A 1 87 ? 26.811 -4.965 -19.377 1.00 61.38 87 ALA A CA 1
ATOM 719 C C . ALA A 1 87 ? 27.562 -3.705 -19.840 1.00 61.38 87 ALA A C 1
ATOM 721 O O . ALA A 1 87 ? 28.728 -3.777 -20.220 1.00 61.38 87 ALA A O 1
ATOM 722 N N . ALA A 1 88 ? 26.934 -2.531 -19.737 1.00 57.34 88 ALA A N 1
ATOM 723 C CA . ALA A 1 88 ? 27.583 -1.250 -19.991 1.00 57.34 88 ALA A CA 1
ATOM 724 C C . ALA A 1 88 ? 28.687 -0.958 -18.958 1.00 57.34 88 ALA A C 1
ATOM 726 O O . ALA A 1 88 ? 29.777 -0.525 -19.324 1.00 57.34 88 ALA A O 1
ATOM 727 N N . ALA A 1 89 ? 28.446 -1.250 -17.675 1.00 63.06 89 ALA A N 1
ATOM 728 C CA . ALA A 1 89 ? 29.425 -1.070 -16.602 1.00 63.06 89 ALA A CA 1
ATOM 729 C C . ALA A 1 89 ? 30.599 -2.063 -16.677 1.00 63.06 8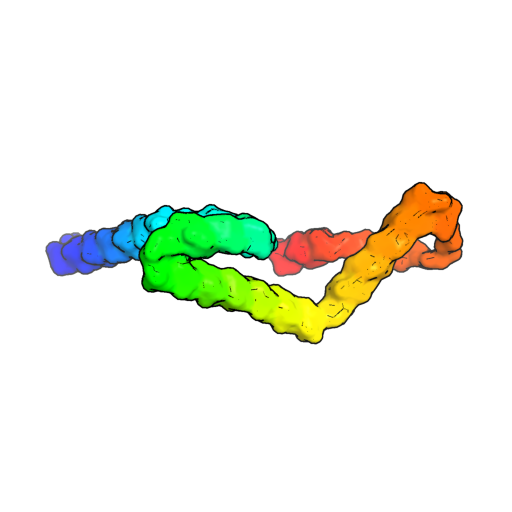9 ALA A C 1
ATOM 731 O O . ALA A 1 89 ? 31.709 -1.724 -16.269 1.00 63.06 89 ALA A O 1
ATOM 732 N N . SER A 1 90 ? 30.380 -3.273 -17.200 1.00 67.44 90 SER A N 1
ATOM 733 C CA . SER A 1 90 ? 31.429 -4.276 -17.423 1.00 67.44 90 SER A CA 1
ATOM 734 C C . SER A 1 90 ? 32.164 -4.110 -18.759 1.00 67.44 90 SER A C 1
ATOM 736 O O . SER A 1 90 ? 33.106 -4.857 -19.022 1.00 67.44 90 SER A O 1
ATOM 738 N N . GLY A 1 91 ? 31.766 -3.138 -19.590 1.00 54.03 91 GLY A N 1
ATOM 739 C CA . GLY A 1 91 ? 32.355 -2.890 -20.909 1.00 54.03 91 GLY A CA 1
ATOM 740 C C . GLY A 1 91 ? 31.980 -3.930 -21.973 1.00 54.03 91 GLY A C 1
ATOM 741 O O . GLY A 1 91 ? 32.628 -3.986 -23.012 1.00 54.03 91 GLY A O 1
ATOM 742 N N . ALA A 1 92 ? 30.953 -4.745 -21.723 1.00 54.38 92 ALA A N 1
ATOM 743 C CA . ALA A 1 92 ? 30.459 -5.808 -22.599 1.00 54.38 92 ALA A CA 1
ATOM 744 C C . ALA A 1 92 ? 29.144 -5.420 -23.305 1.00 54.38 92 ALA A C 1
ATOM 746 O O . ALA A 1 92 ? 28.245 -6.247 -23.454 1.00 54.38 92 ALA A O 1
ATOM 747 N N . ALA A 1 93 ? 28.986 -4.151 -23.689 1.00 47.94 93 ALA A N 1
ATOM 748 C CA . ALA A 1 93 ? 27.834 -3.721 -24.473 1.00 47.94 93 ALA A CA 1
ATOM 749 C C . ALA A 1 93 ? 28.026 -4.157 -25.934 1.00 47.94 93 ALA A C 1
ATOM 751 O O . ALA A 1 93 ? 28.752 -3.507 -26.685 1.00 47.94 93 ALA A O 1
ATOM 752 N N . GLU A 1 94 ? 27.401 -5.268 -26.330 1.00 51.28 94 GLU A N 1
ATOM 753 C CA . GLU A 1 94 ? 27.154 -5.525 -27.748 1.00 51.28 94 GLU A CA 1
ATOM 754 C C . GLU A 1 94 ? 26.098 -4.532 -28.248 1.00 51.28 94 GLU A C 1
ATOM 756 O O . GLU A 1 94 ? 25.053 -4.326 -27.624 1.00 51.28 94 GLU A O 1
ATOM 761 N N . GLU A 1 95 ? 26.433 -3.872 -29.353 1.00 49.06 95 GLU A N 1
ATOM 762 C CA . GLU A 1 95 ? 25.621 -2.892 -30.067 1.00 49.06 95 GLU A CA 1
ATOM 763 C C . GLU A 1 95 ? 24.382 -3.568 -30.675 1.00 49.06 95 GLU A C 1
ATOM 765 O O . GLU A 1 95 ? 24.356 -3.881 -31.862 1.00 49.06 95 GLU A O 1
ATOM 770 N N . GLU A 1 96 ? 23.337 -3.800 -29.881 1.00 46.44 96 GLU A N 1
ATOM 771 C CA . GLU A 1 96 ? 22.012 -4.111 -30.421 1.00 46.44 96 GLU A CA 1
ATOM 772 C C . GLU A 1 96 ? 20.993 -3.030 -30.056 1.00 46.44 96 GLU A C 1
ATOM 774 O O . GLU A 1 96 ? 20.433 -2.980 -28.963 1.00 46.44 96 GLU A O 1
ATOM 779 N N . ASP A 1 97 ? 20.792 -2.189 -31.071 1.00 44.06 97 ASP A N 1
ATOM 780 C CA . ASP A 1 97 ? 19.652 -1.338 -31.392 1.00 44.06 97 ASP A CA 1
ATOM 781 C C . ASP A 1 97 ? 19.195 -0.331 -30.323 1.00 44.06 97 ASP A C 1
ATOM 783 O O . ASP A 1 97 ? 18.591 -0.650 -29.297 1.00 44.06 97 ASP A O 1
ATOM 787 N N . ASN A 1 98 ? 19.429 0.943 -30.654 1.00 47.72 98 ASN A N 1
ATOM 788 C CA . ASN A 1 98 ? 18.998 2.156 -29.960 1.00 47.72 98 ASN A CA 1
ATOM 789 C C . ASN A 1 98 ? 17.464 2.339 -30.008 1.00 47.72 98 ASN A C 1
ATOM 791 O O . ASN A 1 98 ? 16.949 3.391 -30.395 1.00 47.72 98 ASN A O 1
ATOM 795 N N . GLY A 1 99 ? 16.706 1.329 -29.590 1.00 49.06 99 GLY A N 1
ATOM 796 C CA . GLY A 1 99 ? 15.282 1.434 -29.311 1.00 49.06 99 GLY A CA 1
ATOM 797 C C . GLY A 1 99 ? 15.079 2.222 -28.024 1.00 49.06 99 GLY A C 1
ATOM 798 O O . GLY A 1 99 ? 14.995 1.626 -26.957 1.00 49.06 99 GLY A O 1
ATOM 799 N N . GLN A 1 100 ? 15.075 3.554 -28.150 1.00 50.62 100 GLN A N 1
ATOM 800 C CA . GLN A 1 100 ? 14.661 4.566 -27.169 1.00 50.62 100 GLN A CA 1
ATOM 801 C C . GLN A 1 100 ? 14.474 4.028 -25.744 1.00 50.62 100 GLN A C 1
ATOM 803 O O . GLN A 1 100 ? 13.421 3.499 -25.381 1.00 50.62 100 GLN A O 1
ATOM 808 N N . ILE A 1 101 ? 15.507 4.226 -24.926 1.00 52.50 101 ILE A N 1
ATOM 809 C CA . ILE A 1 101 ? 15.476 4.036 -23.478 1.00 52.50 101 ILE A CA 1
ATOM 810 C C . ILE A 1 101 ? 14.497 5.069 -22.899 1.00 52.50 101 ILE A C 1
ATOM 812 O O . ILE A 1 101 ? 14.903 6.123 -22.428 1.00 52.50 101 ILE A O 1
ATOM 816 N N . THR A 1 102 ? 13.190 4.819 -22.982 1.00 57.03 102 THR A N 1
ATOM 817 C CA . THR A 1 102 ? 12.206 5.638 -22.269 1.00 57.03 102 THR A CA 1
ATOM 818 C C . THR A 1 102 ? 12.216 5.180 -20.825 1.00 57.03 102 THR A C 1
ATOM 820 O O . THR A 1 102 ? 11.800 4.053 -20.530 1.00 57.03 102 THR A O 1
ATOM 823 N N . ASN A 1 103 ? 12.729 6.027 -19.941 1.00 59.31 103 ASN A N 1
ATOM 824 C CA . ASN A 1 103 ? 12.794 5.742 -18.520 1.00 59.31 103 ASN A CA 1
ATOM 825 C C . ASN A 1 103 ? 11.361 5.558 -17.980 1.00 59.31 103 ASN A C 1
ATOM 827 O O . ASN A 1 103 ? 10.451 6.309 -18.337 1.00 59.31 103 ASN A O 1
ATOM 831 N N . LEU A 1 104 ? 11.125 4.559 -17.123 1.00 53.62 104 LEU A N 1
ATOM 832 C CA . LEU A 1 104 ? 9.797 4.312 -16.537 1.00 53.62 104 LEU A CA 1
ATOM 833 C C . LEU A 1 104 ? 9.289 5.546 -15.767 1.00 53.62 104 LEU A C 1
ATOM 835 O O . LEU A 1 104 ? 8.097 5.847 -15.792 1.00 53.62 104 LEU A O 1
ATOM 839 N N . PHE A 1 105 ? 10.203 6.296 -15.148 1.00 51.88 105 PHE A N 1
ATOM 840 C CA . PHE A 1 105 ? 9.893 7.550 -14.462 1.00 51.88 105 PHE A CA 1
ATOM 841 C C . PHE A 1 105 ? 9.430 8.665 -15.411 1.00 51.88 105 PHE A C 1
ATOM 843 O O . PHE A 1 105 ? 8.547 9.433 -15.041 1.00 51.88 105 PHE A O 1
ATOM 850 N N . GLU A 1 106 ? 9.949 8.724 -16.640 1.00 57.47 106 GLU A N 1
ATOM 851 C CA . GLU A 1 106 ? 9.534 9.720 -17.641 1.00 57.47 106 GLU A CA 1
ATOM 852 C C . GLU A 1 106 ? 8.115 9.436 -18.141 1.00 57.47 106 GLU A C 1
ATOM 854 O O . GLU A 1 106 ? 7.270 10.329 -18.151 1.00 57.47 106 GLU A O 1
ATOM 859 N N . LYS A 1 107 ? 7.800 8.167 -18.438 1.00 57.47 107 LYS A N 1
ATOM 860 C CA . LYS A 1 107 ? 6.443 7.765 -18.853 1.00 57.47 107 LYS A CA 1
ATOM 861 C C . LYS A 1 107 ? 5.388 8.011 -17.775 1.00 57.47 107 LYS A C 1
ATOM 863 O O . LYS A 1 107 ? 4.252 8.353 -18.094 1.00 57.47 107 LYS A O 1
ATOM 868 N N . LEU A 1 108 ? 5.747 7.843 -16.502 1.00 51.09 108 LEU A N 1
ATOM 869 C CA . LEU A 1 108 ? 4.846 8.143 -15.385 1.00 51.09 108 LEU A CA 1
ATOM 870 C C . LEU A 1 108 ? 4.630 9.653 -15.199 1.00 51.09 108 LEU A C 1
ATOM 872 O O . LEU A 1 108 ? 3.560 10.056 -14.750 1.00 51.09 108 LEU A O 1
ATOM 876 N N . GLN A 1 109 ? 5.607 10.483 -15.567 1.00 51.69 109 GLN A N 1
ATOM 877 C CA . GLN A 1 109 ? 5.514 11.940 -15.474 1.00 51.69 109 GLN A CA 1
ATOM 878 C C . GLN A 1 109 ? 4.670 12.547 -16.609 1.00 51.69 109 GLN A C 1
ATOM 880 O O . GLN A 1 109 ? 3.940 13.508 -16.376 1.00 51.69 109 GLN A O 1
ATOM 885 N N . GLU A 1 110 ? 4.705 11.965 -17.810 1.00 53.72 110 GLU A N 1
ATOM 886 C CA . GLU A 1 110 ? 3.899 12.412 -18.958 1.00 53.72 110 GLU A CA 1
ATOM 887 C C . GLU A 1 110 ? 2.400 12.094 -18.818 1.00 53.72 110 GLU A C 1
ATOM 889 O O . GLU A 1 110 ? 1.566 12.844 -19.314 1.00 53.72 110 GLU A O 1
ATOM 894 N N . GLY A 1 111 ? 2.030 11.024 -18.106 1.00 51.38 111 GLY A N 1
ATOM 895 C CA . GLY A 1 111 ? 0.624 10.655 -17.868 1.00 51.38 111 GLY A CA 1
ATOM 896 C C . GLY A 1 111 ? -0.099 11.479 -16.791 1.00 51.38 111 GLY A C 1
ATOM 897 O O . GLY A 1 111 ? -1.275 11.230 -16.526 1.00 51.38 111 GLY A O 1
ATOM 898 N N . LEU A 1 112 ? 0.600 12.416 -16.144 1.00 49.84 112 LEU A N 1
ATOM 899 C CA . LEU A 1 112 ? 0.108 13.260 -15.046 1.00 49.84 112 LEU A CA 1
ATOM 900 C C . LEU A 1 112 ? -0.067 14.741 -15.443 1.00 49.84 112 LEU A C 1
ATOM 902 O O . LEU A 1 112 ? -0.403 15.550 -14.575 1.00 49.84 112 LEU A O 1
ATOM 906 N N . ALA A 1 113 ? 0.159 15.083 -16.719 1.00 40.69 113 ALA A N 1
ATOM 907 C CA . ALA A 1 113 ? 0.003 16.427 -17.285 1.00 40.69 113 ALA A CA 1
ATOM 908 C C . ALA A 1 113 ? -1.365 16.639 -17.956 1.00 40.69 113 ALA A C 1
ATOM 910 O O . ALA A 1 113 ? -1.868 15.698 -18.610 1.00 40.69 113 ALA A O 1
#

Radius of gyration: 23.55 Å; chains: 1; bounding box: 60×42×55 Å

Sequence (113 aa):
MNSRKKKSIHQLADGILQFEDKRKSIPQADFTDLQTFLSAYLNTPEPKKRKKLAEEFRKRHMELYEFLQSNPELIRAETKITATLQAAASGAAEEEDNGQITNLFEKLQEGLA

pLDDT: mean 70.63, std 13.86, range [40.69, 91.69]

Foldseek 3Di:
DDPVVVVVVVVVVVVVVVVVVVVVVLPPQVPVDPVSLVVVLVPDPDPVSSVVSVVVNVVVVVVVVVVCVVCVVVVVLVVVVVVQVVCVVVVNDDDDDPPDPPDPVNVVVVVVD

Secondary structure (DSSP, 8-state):
--HHHHHHHHHHHHHHHHHHHHHHHS----TTSHHHHHHHHHH---HHHHHHHHHHHHHHHHHHHHHHHH-HHHHHHHHHHHHHHHHHHTT------------HHHHHHHTT-

Organism: NCBI:txid411473